Protein AF-A0A6B2XWW9-F1 (afdb_monomer)

Secondary structure (DSSP, 8-state):
--TTS-EEEEEEEEEEETTEEEEEEEEEETTS-EEEEEEEEEE--PPP-

Mean predicted aligned error: 2.88 Å

Solvent-accessible surface area (backbone atoms only — not comparable to full-atom values): 3151 Å² total; per-residue (Å²): 138,65,91,92,50,69,66,48,78,51,74,50,65,91,46,73,58,98,48,30,34,39,39,40,35,40,32,25,38,82,90,68,47,83,70,47,78,48,79,48,77,46,84,49,75,84,80,81,134

Sequence (49 aa):
FRADEWLLYDQESPSAAAGRGLGQARIWTQDGRLAVTVIQEGVVRVPRA

pLDDT: mean 96.74, std 3.41, range [82.44, 98.81]

Foldseek 3Di:
DDPPADKDWAKDWPDDDDQKTWIWTWIAGPVGHTDDIDIDMDGHDDDDD

Structure (mmCIF, N/CA/C/O backbone):
data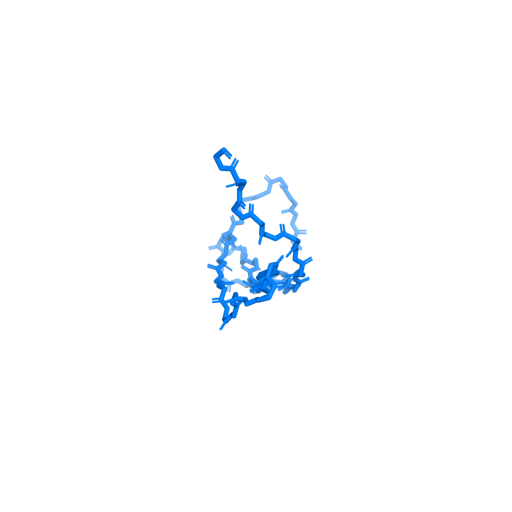_AF-A0A6B2XWW9-F1
#
_entry.id   AF-A0A6B2XWW9-F1
#
loop_
_atom_site.group_PDB
_atom_site.id
_atom_site.type_symbol
_atom_site.label_atom_id
_atom_site.label_alt_id
_atom_site.label_comp_id
_atom_site.label_asym_id
_atom_site.label_entity_id
_atom_site.label_seq_id
_atom_site.pdbx_PDB_ins_code
_atom_site.Cartn_x
_atom_site.Cartn_y
_atom_site.Cartn_z
_atom_site.occupancy
_atom_site.B_iso_or_equiv
_atom_site.auth_seq_id
_atom_site.auth_comp_id
_atom_site.auth_asym_id
_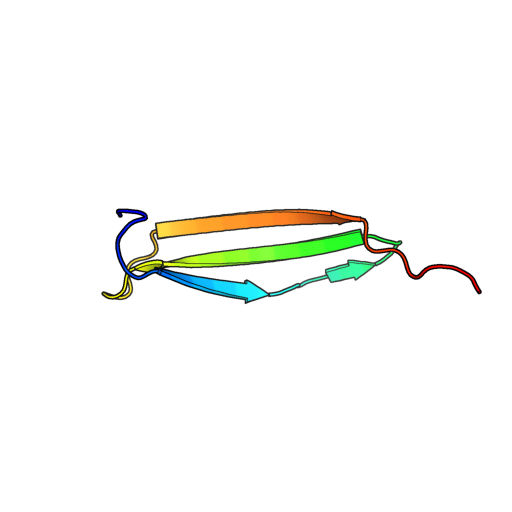atom_site.auth_atom_id
_atom_site.pdbx_PDB_model_num
ATOM 1 N N . PHE A 1 1 ? -13.203 -4.853 11.855 1.00 87.44 1 PHE A N 1
ATOM 2 C CA . PHE A 1 1 ? -13.410 -3.473 11.368 1.00 87.44 1 PHE A CA 1
ATOM 3 C C . PHE A 1 1 ? -14.604 -3.501 10.433 1.00 87.44 1 PHE A C 1
ATOM 5 O O . PHE A 1 1 ? -14.870 -4.572 9.887 1.00 87.44 1 PHE A O 1
ATOM 12 N N . ARG A 1 2 ? -15.338 -2.399 10.276 1.00 94.00 2 ARG A N 1
ATOM 13 C CA . ARG A 1 2 ? -16.435 -2.328 9.308 1.00 94.00 2 ARG A CA 1
ATOM 14 C C . ARG A 1 2 ? -16.074 -1.387 8.163 1.00 94.00 2 ARG A C 1
ATOM 16 O O . ARG A 1 2 ? -15.308 -0.451 8.352 1.00 94.00 2 ARG A O 1
ATOM 23 N N . ALA A 1 3 ? -16.591 -1.671 6.973 1.00 95.12 3 ALA A N 1
ATOM 24 C CA . ALA A 1 3 ? -16.314 -0.871 5.779 1.00 95.12 3 ALA A CA 1
ATOM 25 C C . ALA A 1 3 ? -17.182 0.400 5.682 1.00 95.12 3 ALA A C 1
ATOM 27 O O . ALA A 1 3 ? -16.942 1.229 4.814 1.00 95.12 3 ALA A O 1
ATOM 28 N N . ASP A 1 4 ? -18.187 0.538 6.551 1.00 97.44 4 ASP A N 1
ATOM 29 C CA . ASP A 1 4 ? -19.050 1.718 6.687 1.00 97.44 4 ASP A CA 1
ATOM 30 C C . ASP A 1 4 ? -18.523 2.735 7.720 1.00 97.44 4 ASP A C 1
ATOM 32 O O . ASP A 1 4 ? -19.144 3.772 7.943 1.00 97.44 4 ASP A O 1
ATOM 36 N N . GLU A 1 5 ? -17.362 2.465 8.321 1.00 97.50 5 GLU A N 1
ATOM 37 C CA . GLU A 1 5 ? -16.624 3.378 9.195 1.00 97.50 5 GLU A CA 1
ATOM 38 C C . GLU A 1 5 ? -15.452 4.024 8.439 1.00 97.50 5 GLU A C 1
ATOM 40 O O . GLU A 1 5 ? -15.017 3.538 7.392 1.00 97.50 5 GLU A O 1
ATOM 45 N N . TRP A 1 6 ? -14.896 5.112 8.982 1.00 98.12 6 TRP A N 1
ATOM 46 C CA . TRP A 1 6 ? -13.694 5.718 8.411 1.00 98.12 6 TRP A CA 1
ATOM 47 C C . TRP A 1 6 ? -12.496 4.771 8.486 1.00 98.12 6 TRP A C 1
ATOM 49 O O . TRP A 1 6 ? -12.148 4.242 9.547 1.00 98.12 6 TRP A O 1
AT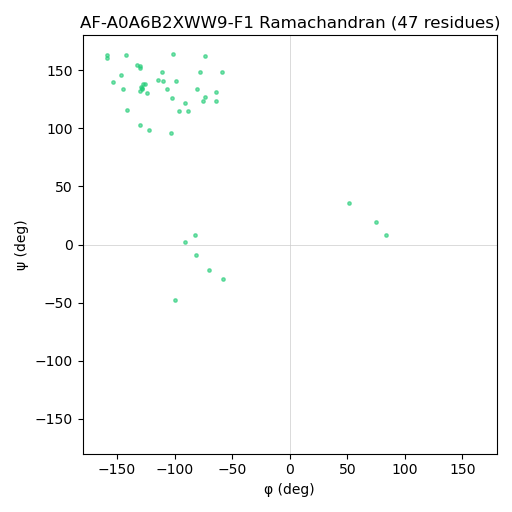OM 59 N N . LEU A 1 7 ? -11.826 4.634 7.344 1.00 98.56 7 LEU A N 1
ATOM 60 C CA . LEU A 1 7 ? -10.594 3.880 7.181 1.00 98.56 7 LEU A CA 1
ATOM 61 C C . LEU A 1 7 ? -9.553 4.758 6.476 1.00 98.56 7 LEU A C 1
ATOM 63 O O . LEU A 1 7 ? -9.863 5.415 5.482 1.00 98.56 7 LEU A O 1
ATOM 67 N N . LEU A 1 8 ? -8.312 4.748 6.962 1.00 98.62 8 LEU A N 1
ATOM 68 C CA . LEU A 1 8 ? -7.167 5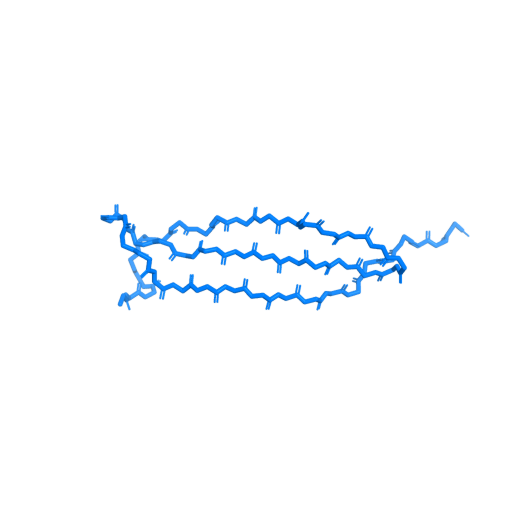.331 6.262 1.00 98.62 8 LEU A CA 1
ATOM 69 C C . LEU A 1 8 ? -6.525 4.255 5.392 1.00 98.62 8 LEU A C 1
ATOM 71 O O . LEU A 1 8 ? -6.073 3.245 5.924 1.00 98.62 8 LEU A O 1
ATOM 75 N N . TYR A 1 9 ? -6.437 4.492 4.083 1.00 98.56 9 TYR A N 1
ATOM 76 C CA . TYR A 1 9 ? -5.701 3.626 3.166 1.00 98.56 9 TYR A CA 1
ATOM 77 C C . TYR A 1 9 ? -4.350 4.253 2.800 1.00 98.56 9 TYR A C 1
ATOM 79 O O . TYR A 1 9 ? -4.266 5.103 1.915 1.00 98.56 9 TYR A O 1
ATOM 87 N N . ASP A 1 10 ? -3.305 3.844 3.516 1.00 98.69 10 ASP A N 1
ATOM 88 C CA . ASP A 1 10 ? -1.925 4.308 3.356 1.00 98.69 10 ASP A CA 1
ATOM 89 C C . ASP A 1 10 ? -1.201 3.441 2.316 1.00 98.69 10 ASP A C 1
ATOM 91 O O . ASP A 1 10 ? -1.047 2.235 2.525 1.00 98.69 10 ASP A O 1
ATOM 95 N N . GLN A 1 11 ? -0.818 4.038 1.183 1.00 98.69 11 GLN A N 1
ATOM 96 C CA . GLN A 1 11 ? -0.338 3.333 -0.010 1.00 98.69 11 GLN A CA 1
ATOM 97 C C . GLN A 1 11 ? 1.032 3.852 -0.455 1.00 98.69 11 GLN A C 1
ATOM 99 O O . GLN A 1 11 ? 1.257 5.060 -0.531 1.00 98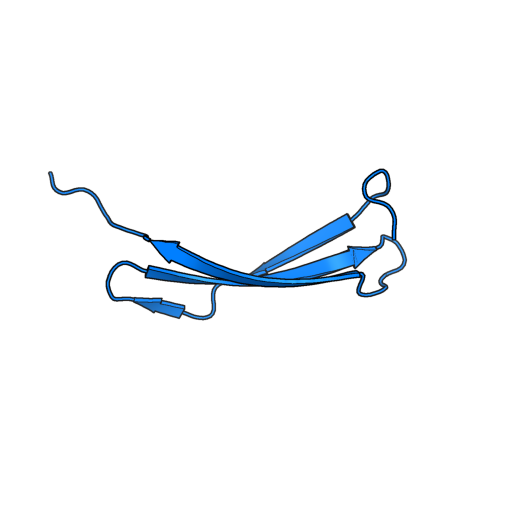.69 11 GLN A O 1
ATOM 104 N N . GLU A 1 12 ? 1.915 2.935 -0.844 1.00 98.44 12 GLU A N 1
ATOM 105 C CA . GLU A 1 12 ? 3.221 3.246 -1.425 1.00 98.44 12 GLU A CA 1
ATOM 106 C C . GLU A 1 12 ? 3.592 2.258 -2.543 1.00 98.44 12 GLU A C 1
ATOM 108 O O . GLU A 1 12 ? 3.026 1.169 -2.662 1.00 98.44 12 GLU A O 1
ATOM 113 N N . SER A 1 13 ? 4.567 2.634 -3.374 1.00 98.06 13 SER A N 1
ATOM 114 C CA . SER A 1 13 ? 5.089 1.792 -4.456 1.00 98.06 13 SER A CA 1
ATOM 115 C C . SER A 1 13 ? 6.595 1.585 -4.279 1.00 98.06 13 SER A C 1
ATOM 117 O O . SER A 1 13 ? 7.369 2.453 -4.690 1.00 98.06 13 SER A O 1
ATOM 119 N N . PRO A 1 14 ? 7.046 0.450 -3.714 1.00 97.25 14 PRO A N 1
ATOM 120 C CA . PRO A 1 14 ? 8.472 0.179 -3.529 1.00 97.25 14 PRO A CA 1
ATOM 121 C C . PRO A 1 14 ? 9.227 -0.081 -4.840 1.00 97.25 14 PRO A C 1
ATOM 123 O O . PRO A 1 14 ? 10.449 0.051 -4.876 1.00 97.25 14 PRO A O 1
ATOM 126 N N . SER A 1 15 ? 8.542 -0.477 -5.920 1.00 97.88 15 SER A N 1
ATOM 127 C CA . SER A 1 15 ? 9.192 -0.747 -7.205 1.00 97.88 15 SER A CA 1
ATOM 128 C C . SER A 1 15 ? 8.257 -0.549 -8.393 1.00 97.88 15 SER A C 1
ATOM 130 O O . SER A 1 15 ? 7.097 -0.961 -8.365 1.00 97.88 15 SER A O 1
ATOM 132 N N . ALA A 1 16 ? 8.796 0.027 -9.467 1.00 97.38 16 ALA A N 1
ATOM 133 C CA . ALA A 1 16 ? 8.154 0.088 -10.772 1.00 97.38 16 ALA A CA 1
ATOM 134 C C . ALA A 1 16 ? 9.205 -0.124 -11.867 1.00 97.38 16 ALA A C 1
ATOM 136 O O . ALA A 1 16 ? 10.136 0.668 -12.016 1.00 97.38 16 ALA A O 1
ATOM 137 N N . ALA A 1 17 ? 9.079 -1.215 -12.620 1.00 96.00 17 ALA A N 1
ATOM 138 C CA . ALA A 1 17 ? 10.034 -1.603 -13.653 1.00 96.00 17 ALA A CA 1
ATOM 139 C C . ALA A 1 17 ? 9.398 -2.552 -14.676 1.00 96.00 17 ALA A C 1
ATOM 141 O O . ALA A 1 17 ? 8.390 -3.203 -14.411 1.00 96.00 17 ALA A O 1
ATOM 142 N N . ALA A 1 18 ? 10.012 -2.654 -15.860 1.00 95.44 18 ALA A N 1
ATOM 143 C CA . ALA A 1 18 ? 9.641 -3.620 -16.904 1.00 95.44 18 ALA A CA 1
ATOM 144 C C . ALA A 1 18 ? 8.139 -3.630 -17.269 1.00 95.44 18 ALA A C 1
ATOM 146 O O . ALA A 1 18 ? 7.556 -4.675 -17.568 1.00 95.44 18 ALA A O 1
ATOM 147 N N . GLY A 1 19 ? 7.504 -2.457 -17.242 1.00 96.31 19 GLY A N 1
ATOM 148 C CA . GLY A 1 19 ? 6.085 -2.307 -17.555 1.00 96.31 19 GLY A CA 1
ATOM 149 C C . GLY A 1 19 ? 5.131 -2.792 -16.455 1.00 96.31 19 GLY A C 1
ATOM 150 O O . GLY A 1 19 ? 3.973 -3.092 -16.757 1.00 96.31 19 GLY A O 1
ATOM 151 N N . ARG A 1 20 ? 5.607 -2.918 -15.209 1.00 97.88 20 ARG A N 1
ATOM 152 C CA . ARG A 1 20 ? 4.824 -3.291 -14.024 1.00 97.88 20 ARG A CA 1
ATOM 153 C C . ARG A 1 20 ? 5.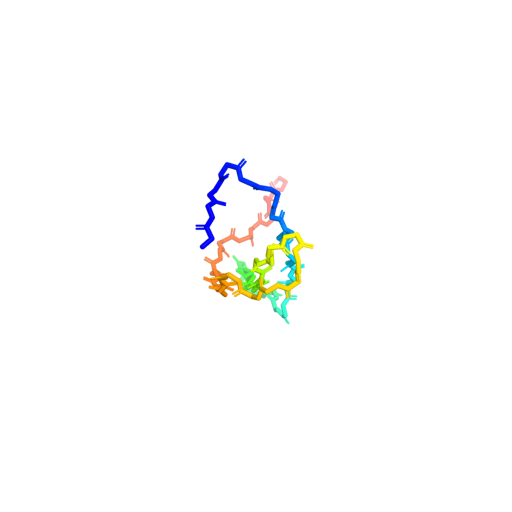122 -2.362 -12.848 1.00 97.88 20 ARG A C 1
ATOM 155 O O . ARG A 1 20 ? 6.206 -1.784 -12.770 1.00 97.88 20 ARG A O 1
ATOM 162 N N . GLY A 1 21 ? 4.164 -2.242 -11.937 1.00 98.06 21 GLY A N 1
ATOM 163 C CA . GLY A 1 21 ? 4.321 -1.564 -10.652 1.00 98.06 21 GLY A CA 1
ATOM 164 C C . GLY A 1 21 ? 3.852 -2.464 -9.517 1.00 98.06 21 GLY A C 1
ATOM 165 O O . GLY A 1 21 ? 2.782 -3.067 -9.623 1.00 98.06 21 GLY A O 1
ATOM 166 N N . LEU A 1 22 ? 4.653 -2.552 -8.455 1.00 98.44 22 LEU A N 1
ATOM 167 C CA . LEU A 1 22 ? 4.291 -3.212 -7.205 1.00 98.44 22 LEU A CA 1
ATOM 168 C C . LEU A 1 22 ? 3.786 -2.148 -6.231 1.00 98.44 22 LEU A C 1
ATOM 170 O O . LEU A 1 22 ? 4.553 -1.283 -5.818 1.00 98.44 22 LEU A O 1
ATOM 174 N N . GLY A 1 23 ? 2.510 -2.223 -5.871 1.00 98.44 23 GLY A N 1
ATOM 175 C CA . GLY A 1 23 ? 1.905 -1.435 -4.806 1.00 98.44 23 GLY A CA 1
ATOM 176 C C . GLY A 1 23 ? 1.812 -2.247 -3.519 1.00 98.44 23 GLY A C 1
ATOM 177 O O . GLY A 1 23 ? 1.478 -3.436 -3.542 1.00 98.44 23 GLY A O 1
ATOM 178 N N . GLN A 1 24 ? 2.076 -1.594 -2.394 1.00 98.56 24 GLN A N 1
ATOM 179 C CA . GLN A 1 24 ? 1.775 -2.123 -1.070 1.00 98.56 24 GLN A CA 1
ATOM 180 C C . GLN A 1 24 ? 1.018 -1.091 -0.257 1.00 98.56 24 GLN A C 1
ATOM 182 O O . GLN A 1 24 ? 1.171 0.115 -0.464 1.00 98.56 24 GLN A O 1
ATOM 187 N N . ALA A 1 25 ? 0.207 -1.565 0.678 1.00 98.69 25 ALA A N 1
ATOM 188 C CA . ALA A 1 25 ? -0.589 -0.666 1.482 1.00 98.69 25 ALA A CA 1
ATOM 189 C C . ALA A 1 25 ? -1.061 -1.274 2.799 1.00 98.69 25 ALA A C 1
ATOM 191 O O . ALA A 1 25 ? -1.071 -2.494 2.997 1.00 98.69 25 ALA A O 1
ATOM 192 N N . ARG A 1 26 ? -1.476 -0.391 3.704 1.00 98.75 26 ARG A N 1
ATOM 193 C CA . ARG A 1 26 ? -2.046 -0.716 5.013 1.00 98.75 26 ARG A CA 1
ATOM 194 C C . ARG A 1 26 ? -3.342 0.065 5.177 1.00 98.75 26 ARG A C 1
ATOM 196 O O . ARG A 1 26 ? -3.384 1.265 4.918 1.00 98.75 26 ARG A O 1
ATOM 203 N N . ILE A 1 27 ? -4.397 -0.620 5.602 1.00 98.69 27 ILE A N 1
ATOM 204 C CA . ILE A 1 27 ? -5.672 0.007 5.947 1.00 98.69 27 ILE A CA 1
ATOM 205 C C . ILE A 1 27 ? -5.766 0.084 7.465 1.00 98.69 27 ILE A C 1
ATOM 207 O O . ILE A 1 27 ? -5.651 -0.942 8.139 1.00 98.69 27 ILE A O 1
ATOM 211 N N . TRP A 1 28 ? -6.002 1.279 7.990 1.00 98.81 28 TRP A N 1
ATOM 212 C CA . TRP A 1 28 ? -6.112 1.561 9.419 1.00 98.81 28 TRP A CA 1
ATOM 213 C C . TRP A 1 28 ? -7.527 2.010 9.761 1.00 98.81 28 TRP A C 1
ATOM 215 O O . TRP A 1 28 ? -8.142 2.754 9.000 1.00 98.81 28 TRP A O 1
ATOM 225 N N . THR A 1 29 ? -8.047 1.580 10.906 1.00 98.62 29 THR A N 1
ATOM 226 C CA . THR A 1 29 ? -9.269 2.159 11.476 1.00 98.62 29 THR A CA 1
ATOM 227 C C . THR A 1 29 ? -8.998 3.542 12.064 1.00 98.62 29 THR A C 1
ATOM 229 O O . THR A 1 29 ? -7.851 3.903 12.327 1.00 98.62 29 THR A O 1
ATOM 232 N N . GLN A 1 30 ? -10.056 4.324 12.287 1.00 97.75 30 GLN A N 1
ATOM 233 C CA . GLN A 1 30 ? -9.953 5.680 12.841 1.00 97.75 30 GLN A CA 1
ATOM 234 C C . GLN A 1 30 ? -9.255 5.743 14.216 1.00 97.75 30 GLN A C 1
ATOM 236 O O . GLN A 1 30 ? -8.601 6.735 14.522 1.00 97.75 30 GLN A O 1
ATOM 241 N N . ASP A 1 31 ? -9.351 4.685 15.024 1.00 97.75 31 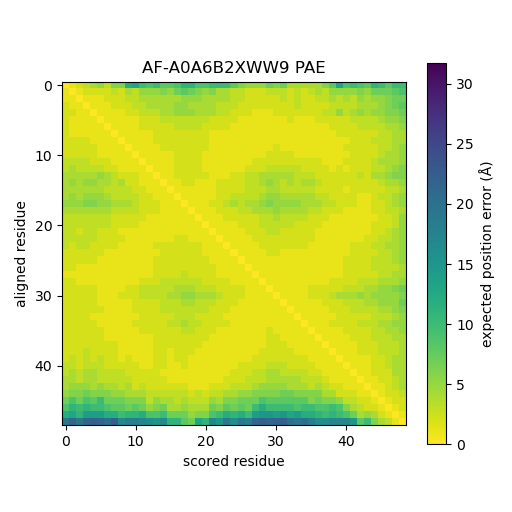ASP A N 1
ATOM 242 C CA . ASP A 1 31 ? -8.650 4.525 16.309 1.00 97.75 31 ASP A CA 1
ATOM 243 C C . ASP A 1 31 ? -7.198 4.014 16.165 1.00 97.75 31 ASP A C 1
ATOM 245 O O . ASP A 1 31 ? -6.544 3.707 17.159 1.00 97.75 31 ASP A O 1
ATOM 249 N N . GLY A 1 32 ? -6.675 3.925 14.938 1.00 98.25 32 GLY A N 1
ATOM 250 C CA . GLY A 1 32 ? -5.278 3.587 14.653 1.00 98.25 32 GLY A CA 1
ATOM 251 C C . GLY A 1 32 ? -4.962 2.090 14.625 1.00 98.25 32 GLY A C 1
ATOM 252 O O . GLY A 1 32 ? -3.793 1.717 14.525 1.00 98.25 32 GLY A O 1
ATOM 253 N N . ARG A 1 33 ? -5.961 1.200 14.687 1.00 98.44 33 ARG A N 1
ATOM 254 C CA . ARG A 1 33 ? -5.729 -0.250 14.602 1.00 98.44 33 ARG A CA 1
ATOM 255 C C . ARG A 1 33 ? -5.549 -0.695 13.148 1.00 98.44 33 ARG A C 1
ATOM 257 O O . ARG A 1 33 ? -6.344 -0.361 12.271 1.00 98.44 33 ARG A O 1
ATOM 264 N N . LEU A 1 34 ? -4.531 -1.519 12.891 1.00 98.44 34 LEU A N 1
ATOM 265 C CA . LEU A 1 34 ? -4.334 -2.135 11.577 1.00 98.44 34 LEU A CA 1
ATOM 266 C C . LEU A 1 34 ? -5.507 -3.075 11.258 1.00 98.44 34 LEU A C 1
ATOM 268 O O . LEU A 1 34 ? -5.819 -3.993 12.022 1.00 98.44 34 LEU A O 1
ATOM 272 N N . ALA A 1 35 ? -6.164 -2.831 10.131 1.00 98.12 35 ALA A N 1
ATOM 273 C CA . ALA A 1 35 ? -7.298 -3.605 9.645 1.00 98.12 35 ALA A CA 1
ATOM 274 C C . ALA A 1 35 ? -6.885 -4.607 8.563 1.00 98.12 35 ALA A C 1
ATOM 276 O O . ALA A 1 35 ? -7.282 -5.769 8.632 1.00 98.12 35 ALA A O 1
ATOM 277 N N . VAL A 1 36 ? -6.107 -4.157 7.573 1.00 98.44 36 VAL A N 1
ATOM 278 C CA . VAL A 1 36 ? -5.733 -4.944 6.385 1.00 98.44 36 VAL A CA 1
ATOM 279 C C . VAL A 1 36 ? -4.326 -4.572 5.926 1.00 98.44 36 VAL A C 1
ATOM 281 O O . VAL A 1 36 ? -3.940 -3.406 5.994 1.00 98.44 36 VAL A O 1
ATOM 284 N N . THR A 1 37 ? -3.586 -5.548 5.402 1.00 98.44 37 THR A N 1
ATOM 285 C CA . THR A 1 37 ? -2.398 -5.331 4.567 1.00 98.44 37 THR A CA 1
ATOM 286 C C . THR A 1 37 ? -2.704 -5.742 3.130 1.00 98.44 37 THR A C 1
ATOM 288 O O . THR A 1 37 ? -3.404 -6.726 2.892 1.00 98.44 37 THR A O 1
ATOM 291 N N . VAL A 1 38 ? -2.208 -4.972 2.165 1.00 98.62 38 VAL A N 1
ATOM 292 C CA . VAL A 1 38 ? -2.462 -5.188 0.737 1.00 98.62 38 VAL A CA 1
ATOM 293 C C . V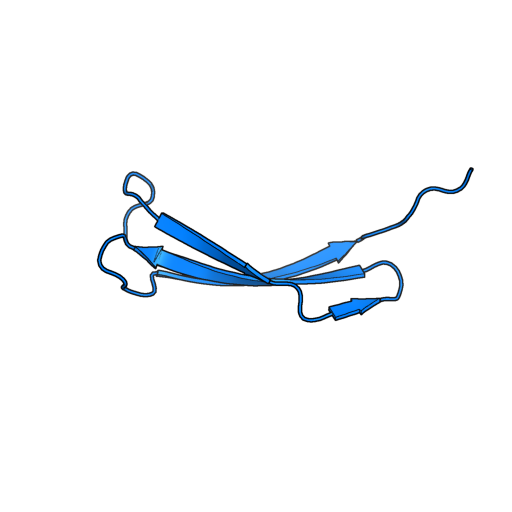AL A 1 38 ? -1.138 -5.241 -0.011 1.00 98.62 38 VAL A C 1
ATOM 295 O O . VAL A 1 38 ? -0.250 -4.426 0.234 1.00 98.62 38 VAL A O 1
ATOM 298 N N . ILE A 1 39 ? -1.038 -6.185 -0.944 1.00 98.50 39 ILE A N 1
ATOM 299 C CA . ILE A 1 39 ? -0.002 -6.249 -1.975 1.00 98.50 39 ILE A CA 1
ATOM 300 C C . ILE A 1 39 ? -0.707 -6.414 -3.317 1.00 98.50 39 ILE A C 1
ATOM 302 O O . ILE A 1 39 ? -1.615 -7.236 -3.444 1.00 98.50 39 ILE A O 1
ATOM 306 N N . GLN A 1 40 ? -0.281 -5.650 -4.317 1.00 98.56 40 GLN A N 1
ATOM 307 C CA . GLN A 1 40 ? -0.807 -5.737 -5.673 1.00 98.56 40 GLN A CA 1
ATOM 308 C C . GLN A 1 40 ? 0.306 -5.480 -6.686 1.00 98.56 40 GLN A C 1
ATOM 310 O O . GLN A 1 40 ? 1.024 -4.491 -6.581 1.00 98.56 40 GLN A O 1
ATOM 315 N N . GLU A 1 41 ? 0.402 -6.317 -7.718 1.00 98.44 41 GLU A N 1
ATOM 316 C CA . GLU A 1 41 ? 1.189 -6.008 -8.914 1.00 98.44 41 GLU A CA 1
ATOM 317 C C . GLU A 1 41 ? 0.242 -5.688 -10.076 1.00 98.44 41 GLU A C 1
ATOM 319 O O . GLU A 1 41 ? -0.749 -6.386 -10.302 1.00 98.44 41 GLU A O 1
ATOM 324 N N . GLY A 1 42 ? 0.528 -4.609 -10.802 1.00 97.75 42 GLY A N 1
ATOM 325 C CA . GLY A 1 42 ? -0.261 -4.165 -11.948 1.00 97.75 42 GLY A CA 1
ATOM 326 C C . GLY A 1 42 ? 0.600 -3.886 -13.172 1.00 97.75 42 GLY A C 1
ATOM 327 O O . GLY A 1 42 ? 1.777 -3.540 -13.060 1.00 97.75 42 GLY A O 1
ATOM 328 N N . VAL A 1 43 ? 0.004 -4.007 -14.361 1.00 97.88 43 VAL A N 1
ATOM 329 C CA . VAL A 1 43 ? 0.636 -3.572 -15.614 1.00 97.88 43 VAL A CA 1
ATOM 330 C C . VAL A 1 43 ? 0.613 -2.045 -15.681 1.00 97.88 43 VAL A C 1
ATOM 332 O O . VAL A 1 43 ? -0.446 -1.434 -15.579 1.00 97.88 43 VAL A O 1
ATOM 335 N N . VAL A 1 44 ? 1.777 -1.437 -15.913 1.00 96.00 44 VAL A N 1
ATOM 336 C CA . VAL A 1 44 ? 1.951 0.012 -16.086 1.00 96.00 44 VAL A CA 1
ATOM 337 C C . VAL A 1 44 ? 2.771 0.236 -17.352 1.00 96.00 44 VAL A C 1
ATOM 339 O O . VAL A 1 44 ? 3.979 0.012 -17.364 1.00 96.00 44 VAL A O 1
ATOM 342 N N . ARG A 1 45 ? 2.126 0.636 -18.452 1.00 93.94 45 ARG A N 1
ATOM 343 C CA . ARG A 1 45 ? 2.788 0.858 -19.749 1.00 93.94 45 ARG A CA 1
ATOM 344 C C . ARG A 1 45 ? 2.532 2.276 -20.237 1.00 93.94 45 ARG A C 1
ATOM 346 O O . ARG A 1 45 ? 1.384 2.701 -20.291 1.00 93.94 45 ARG A O 1
ATOM 353 N N . VAL A 1 46 ? 3.594 2.972 -20.636 1.00 89.75 46 VAL A N 1
ATOM 354 C CA . VAL A 1 46 ? 3.484 4.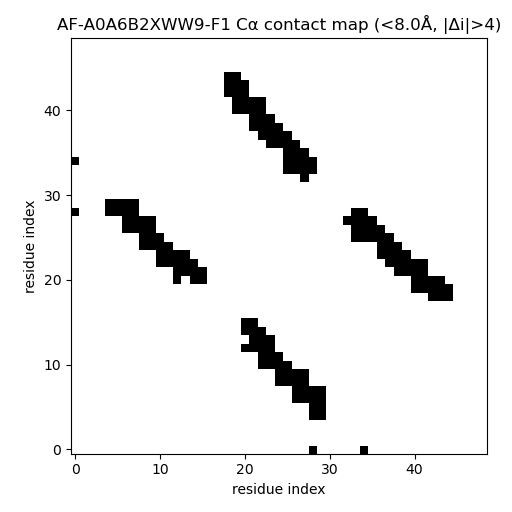254 -21.342 1.00 89.75 46 VAL A CA 1
ATOM 355 C C . VAL A 1 46 ? 3.067 3.961 -22.792 1.00 89.75 46 VAL A C 1
ATOM 357 O O . VAL A 1 46 ? 3.752 3.173 -23.455 1.00 89.75 46 VAL A O 1
ATOM 360 N N . PRO A 1 47 ? 1.949 4.523 -23.290 1.00 88.31 47 PRO A N 1
ATOM 361 C CA . PRO A 1 47 ? 1.551 4.379 -24.688 1.00 88.31 47 PRO A CA 1
ATOM 362 C C . PRO A 1 47 ? 2.628 4.922 -25.636 1.00 88.31 47 PRO A C 1
ATOM 364 O O . PRO A 1 47 ? 3.339 5.868 -25.299 1.00 88.31 47 PRO A O 1
ATOM 367 N N . ARG A 1 48 ? 2.755 4.330 -26.827 1.00 89.94 48 ARG A N 1
ATOM 368 C CA . ARG A 1 48 ? 3.597 4.898 -27.893 1.00 89.94 48 ARG A CA 1
ATOM 369 C C . ARG A 1 48 ? 2.851 6.054 -28.571 1.00 89.94 48 ARG A C 1
ATOM 371 O O . ARG A 1 48 ? 1.622 6.012 -28.617 1.00 89.94 48 ARG A O 1
ATOM 378 N N . ALA A 1 49 ? 3.601 7.048 -29.052 1.00 82.44 49 ALA A N 1
ATOM 379 C CA . ALA A 1 49 ? 3.090 8.100 -29.932 1.00 82.44 49 ALA A CA 1
ATOM 380 C C . ALA A 1 49 ? 2.739 7.544 -31.319 1.00 82.44 49 ALA A C 1
ATOM 382 O O . ALA A 1 49 ? 3.394 6.553 -31.728 1.00 82.44 49 ALA A O 1
#

Radius of gyration: 14.53 Å; Cα contacts (8 Å, |Δi|>4): 84; chains: 1; bounding box: 29×14×46 Å

Nearest PDB structures (foldseek):
  3u0a-assembly1_A  TM=9.715E-01  e=1.095E-03  Mycobacterium marinum M
  4qfw-assembly2_B  TM=9.791E-01  e=1.052E-02  Yersinia pestis
  4o8s-assembly1_A  TM=6.375E-01  e=2.559E-01  Helicobacter pylori J99
  2qkd-assembly1_A  TM=7.626E-01  e=1.459E+00  Mus musculus
  6lwz-assembly2_B  TM=4.156E-01  e=1.226E+00  Brevibacillus sp. SKDU10